Protein AF-A0A8I3MF14-F1 (afdb_monomer_lite)

Sequence (95 aa):
MAAVQLAPGQTFDGQRMYQHVRTWLPAYAAPHFIRIQDTLAITSTFKLVKSRLVREGFNVGVITDPLFVLDNQAKAFRPLTVDMYQAVCNGTWRL

Organism: Canis lupus familiaris (NCBI:txid9615)

Secondary structure (DSSP, 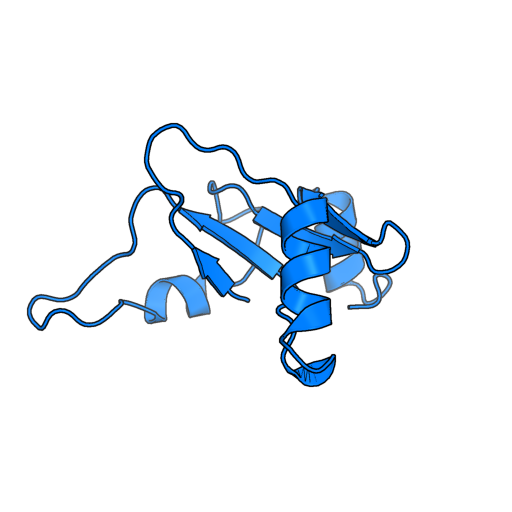8-state):
-EEE-PPTTPPP-HHHHHHHHHHHS-GGGS-SEEEE-S---B-TTS-B--HHHHHHTT-TTT--S-EEEEETTTTEEEE--HHHHHHHHTT-S--

pLDDT: mean 92.49, std 3.32, range [84.69, 97.25]

Radius of gyration: 13.84 Å; chains: 1; bounding box: 30×30×38 Å

InterPro domains:
  IPR045851 AMP-binding enzyme domain superfamily [G3DSA:3.30.300.30] (1-60)

Structure (mmCIF, N/CA/C/O backbone):
data_AF-A0A8I3MF14-F1
#
_entry.id   AF-A0A8I3MF14-F1
#
loop_
_atom_site.group_PDB
_atom_site.id
_atom_site.type_symbol
_atom_site.label_atom_id
_atom_site.label_alt_id
_atom_site.label_comp_id
_atom_site.label_asym_id
_atom_site.label_entity_id
_atom_site.label_seq_id
_atom_site.pdbx_PDB_ins_code
_atom_site.Cartn_x
_atom_site.Cartn_y
_atom_site.Cartn_z
_atom_site.occupancy
_atom_site.B_iso_or_equiv
_atom_site.auth_seq_id
_atom_site.auth_comp_id
_atom_site.auth_asym_id
_atom_site.auth_atom_id
_atom_site.pdbx_PDB_model_num
ATOM 1 N N . MET A 1 1 ? 5.139 -3.189 4.925 1.00 89.56 1 MET A N 1
ATOM 2 C CA . MET A 1 1 ? 3.797 -2.899 4.371 1.00 89.56 1 MET A CA 1
ATOM 3 C C . MET A 1 1 ? 3.164 -1.792 5.194 1.00 89.56 1 MET A C 1
ATOM 5 O O . MET A 1 1 ? 3.325 -1.814 6.410 1.00 89.56 1 MET A O 1
ATOM 9 N N . ALA A 1 2 ? 2.463 -0.859 4.555 1.00 93.12 2 ALA A N 1
ATOM 10 C CA . ALA A 1 2 ? 1.595 0.099 5.233 1.00 93.12 2 ALA A CA 1
ATOM 11 C C . ALA A 1 2 ? 0.127 -0.267 4.973 1.00 93.12 2 ALA A C 1
ATOM 13 O O . ALA A 1 2 ? -0.227 -0.629 3.853 1.00 93.12 2 ALA A O 1
ATOM 14 N N . ALA A 1 3 ? -0.706 -0.178 6.007 1.00 93.69 3 ALA A N 1
ATOM 15 C CA . ALA A 1 3 ? -2.155 -0.294 5.898 1.00 93.69 3 ALA A CA 1
ATOM 16 C C . ALA A 1 3 ? -2.762 1.080 6.179 1.00 93.69 3 ALA A C 1
ATOM 18 O O . ALA A 1 3 ? -2.395 1.716 7.170 1.00 93.69 3 ALA A O 1
ATOM 19 N N . VAL A 1 4 ? -3.635 1.550 5.294 1.00 94.12 4 VAL A N 1
ATOM 20 C CA . VAL A 1 4 ? -4.217 2.892 5.360 1.00 94.12 4 VAL A CA 1
ATOM 21 C C . VAL A 1 4 ? -5.717 2.833 5.113 1.00 94.12 4 VAL A C 1
ATOM 23 O O . VAL A 1 4 ? -6.205 1.991 4.364 1.00 94.12 4 VAL A O 1
ATOM 26 N N . GLN A 1 5 ? -6.436 3.757 5.736 1.00 94.56 5 GLN A N 1
ATOM 27 C CA . GLN A 1 5 ? -7.845 4.014 5.471 1.00 94.56 5 GLN A CA 1
ATOM 28 C C . GLN A 1 5 ? -7.946 5.328 4.702 1.00 94.56 5 GLN A C 1
ATOM 30 O O . GLN A 1 5 ? -7.308 6.316 5.074 1.00 94.56 5 GLN A O 1
ATOM 35 N N . LEU A 1 6 ? -8.710 5.334 3.612 1.00 94.50 6 LEU A N 1
ATOM 36 C CA . LEU A 1 6 ? -8.952 6.554 2.847 1.00 94.50 6 LEU A CA 1
ATOM 37 C C . LEU A 1 6 ? -10.011 7.409 3.537 1.00 94.50 6 LEU A C 1
ATOM 39 O O . LEU A 1 6 ? -10.913 6.901 4.203 1.00 94.50 6 LEU A O 1
ATOM 43 N N . ALA A 1 7 ? -9.915 8.723 3.341 1.00 93.56 7 ALA A N 1
ATOM 44 C CA . ALA A 1 7 ? -11.006 9.608 3.711 1.00 93.56 7 ALA A CA 1
ATOM 45 C C . ALA A 1 7 ? -12.262 9.272 2.876 1.00 93.56 7 ALA A C 1
ATOM 47 O O . ALA A 1 7 ? -12.129 8.864 1.716 1.00 93.56 7 ALA A O 1
ATOM 48 N N . PRO A 1 8 ? -13.475 9.452 3.430 1.00 92.06 8 PRO A N 1
ATOM 49 C CA . PRO A 1 8 ? -14.713 9.151 2.717 1.00 92.06 8 PRO A CA 1
ATOM 50 C C . PRO A 1 8 ? -14.786 9.846 1.350 1.00 92.06 8 PRO A C 1
ATOM 52 O O . PRO A 1 8 ? -14.472 11.029 1.234 1.00 92.06 8 PRO A O 1
ATOM 55 N N . GLY A 1 9 ? -15.200 9.105 0.318 1.00 92.19 9 GLY A N 1
ATOM 56 C CA . GLY A 1 9 ? -15.351 9.617 -1.051 1.00 92.19 9 GLY A CA 1
ATOM 57 C C . GLY A 1 9 ? -14.052 9.752 -1.855 1.00 92.19 9 GLY A C 1
ATOM 58 O O . GLY A 1 9 ? -14.109 10.135 -3.019 1.00 92.19 9 GLY A O 1
ATOM 59 N N . GLN A 1 10 ? -12.895 9.421 -1.275 1.00 93.50 10 GLN A N 1
ATOM 60 C CA . GLN A 1 10 ? -11.611 9.482 -1.972 1.00 93.50 10 GLN A CA 1
ATOM 61 C C . GLN A 1 10 ? -11.237 8.137 -2.598 1.00 93.50 10 GLN A C 1
ATOM 63 O O . GLN A 1 10 ? -11.456 7.074 -2.019 1.00 93.50 10 GLN A O 1
ATOM 68 N N . THR A 1 11 ? -10.585 8.194 -3.757 1.00 93.00 11 THR A N 1
ATOM 69 C CA . THR A 1 11 ? -9.970 7.038 -4.419 1.00 93.00 11 THR A CA 1
ATOM 70 C C . THR A 1 11 ? -8.458 7.042 -4.225 1.00 93.00 11 THR A C 1
ATOM 72 O O . THR A 1 11 ? -7.835 8.100 -4.118 1.00 93.00 11 THR A O 1
ATOM 75 N N . PHE A 1 12 ? -7.841 5.861 -4.205 1.00 95.38 12 PHE A N 1
ATOM 76 C CA . PHE A 1 12 ? -6.388 5.758 -4.100 1.00 95.38 12 PHE A CA 1
ATOM 77 C C . PHE A 1 12 ? -5.706 6.099 -5.432 1.00 95.38 12 PHE A C 1
ATOM 79 O O . PHE A 1 12 ? -5.964 5.455 -6.446 1.00 95.38 12 PHE A O 1
ATOM 86 N N . ASP A 1 13 ? -4.804 7.081 -5.410 1.00 96.12 13 ASP A N 1
ATOM 87 C CA . ASP A 1 13 ? -3.934 7.438 -6.535 1.00 96.12 13 ASP A CA 1
ATOM 88 C C . ASP A 1 13 ? -2.502 6.969 -6.246 1.00 96.12 13 ASP A C 1
ATOM 90 O O . ASP A 1 13 ? -1.772 7.547 -5.430 1.00 96.12 13 ASP A O 1
ATOM 94 N N . GLY A 1 14 ? -2.097 5.904 -6.935 1.00 96.25 14 GLY A N 1
ATOM 95 C CA . GLY A 1 14 ? -0.791 5.290 -6.745 1.00 96.25 14 GLY A CA 1
ATOM 96 C C . GLY A 1 14 ? 0.388 6.145 -7.214 1.00 96.25 14 GLY A C 1
ATOM 97 O O . GLY A 1 14 ? 1.478 6.019 -6.651 1.00 96.25 14 GLY A O 1
ATOM 98 N N . GLN A 1 15 ? 0.204 7.025 -8.201 1.00 97.25 15 GLN A N 1
ATOM 99 C CA . GLN A 1 15 ? 1.271 7.897 -8.698 1.00 97.25 15 GLN A CA 1
ATOM 100 C C . GLN A 1 15 ? 1.488 9.071 -7.743 1.00 97.25 15 GLN A C 1
ATOM 102 O O . GLN A 1 15 ? 2.626 9.370 -7.366 1.00 97.25 15 GLN A O 1
ATOM 107 N N . ARG A 1 16 ? 0.397 9.684 -7.271 1.00 96.56 16 ARG A N 1
ATOM 108 C CA . ARG A 1 16 ? 0.456 10.729 -6.245 1.00 96.56 16 ARG A CA 1
ATOM 109 C C . ARG A 1 16 ? 1.057 10.201 -4.944 1.00 96.56 16 ARG A C 1
ATOM 111 O O . ARG A 1 16 ? 1.896 10.872 -4.343 1.00 96.56 16 ARG A O 1
ATOM 118 N N . MET A 1 17 ? 0.678 8.989 -4.529 1.00 96.06 17 MET A N 1
ATOM 119 C CA . MET A 1 17 ? 1.248 8.354 -3.339 1.00 96.06 17 MET A CA 1
ATOM 120 C C . MET A 1 17 ? 2.750 8.084 -3.500 1.00 96.06 17 MET A C 1
ATOM 122 O O . MET A 1 17 ? 3.522 8.364 -2.584 1.00 96.06 17 MET A O 1
ATOM 126 N N . TYR A 1 18 ? 3.189 7.596 -4.667 1.00 96.62 18 TYR A N 1
ATOM 127 C CA . TYR A 1 18 ? 4.611 7.385 -4.956 1.00 96.62 18 TYR A CA 1
ATOM 128 C C . TYR A 1 18 ? 5.412 8.681 -4.828 1.00 96.62 18 TYR A C 1
ATOM 130 O O . TYR A 1 18 ? 6.428 8.712 -4.134 1.00 96.62 18 TYR A O 1
ATOM 138 N N . GLN A 1 19 ? 4.940 9.762 -5.453 1.00 96.81 19 GLN A N 1
ATOM 139 C CA . GLN A 1 19 ? 5.594 11.067 -5.372 1.00 96.81 19 GLN A CA 1
ATOM 140 C C . GLN A 1 19 ? 5.696 11.540 -3.923 1.00 96.81 19 GLN A C 1
ATOM 142 O O . GLN A 1 19 ? 6.783 11.886 -3.471 1.00 96.81 19 GLN A O 1
ATOM 147 N N . HIS A 1 20 ? 4.595 11.469 -3.173 1.00 96.19 20 HIS A N 1
ATOM 148 C CA . HIS A 1 20 ? 4.567 11.872 -1.772 1.00 96.19 20 HIS A CA 1
ATOM 149 C C . HIS A 1 20 ? 5.581 11.090 -0.925 1.00 96.19 20 HIS A C 1
ATOM 151 O O . HIS A 1 20 ? 6.393 11.686 -0.218 1.00 96.19 20 HIS A O 1
ATOM 157 N N . VAL A 1 21 ? 5.594 9.759 -1.044 1.00 95.38 21 VAL A N 1
ATOM 158 C CA . VAL A 1 21 ? 6.547 8.897 -0.333 1.00 95.38 21 VAL A CA 1
ATOM 159 C C . VAL A 1 21 ? 7.987 9.241 -0.706 1.00 95.38 21 VAL A C 1
ATOM 161 O O . VAL A 1 21 ? 8.821 9.366 0.179 1.00 95.38 21 VAL A O 1
ATOM 164 N N . ARG A 1 22 ? 8.299 9.435 -1.990 1.00 94.31 22 ARG A N 1
ATOM 165 C CA . ARG A 1 22 ? 9.672 9.717 -2.444 1.00 94.31 22 ARG A CA 1
ATOM 166 C C . ARG A 1 22 ? 10.161 11.115 -2.077 1.00 94.31 22 ARG A C 1
ATOM 168 O O . ARG A 1 22 ? 11.366 11.303 -1.954 1.00 94.31 22 ARG A O 1
ATOM 175 N N . THR A 1 23 ? 9.256 12.077 -1.917 1.00 96.94 23 THR A N 1
ATOM 176 C CA . THR A 1 23 ? 9.600 13.426 -1.454 1.00 96.94 23 THR A CA 1
ATOM 177 C C . THR A 1 23 ? 9.955 13.436 0.028 1.00 96.94 23 THR A C 1
ATOM 179 O O . THR A 1 23 ? 10.892 14.124 0.420 1.00 96.94 23 THR A O 1
ATOM 182 N N . TRP A 1 24 ? 9.217 12.685 0.848 1.00 96.62 24 TRP A N 1
ATOM 183 C CA . TRP A 1 24 ? 9.293 12.815 2.307 1.00 96.62 24 TRP A CA 1
ATOM 184 C C . TRP A 1 24 ? 10.008 11.666 3.012 1.00 96.62 24 TRP A C 1
ATOM 186 O O . TRP A 1 24 ? 10.418 11.827 4.160 1.00 96.62 24 TRP A O 1
ATOM 196 N N . LEU A 1 25 ? 10.170 10.516 2.355 1.00 95.56 25 LEU A N 1
ATOM 197 C CA . LEU A 1 25 ? 10.800 9.338 2.936 1.00 95.56 25 LEU A CA 1
ATOM 198 C C . LEU A 1 25 ? 12.058 8.938 2.158 1.00 95.56 25 LEU A C 1
ATOM 200 O O . LEU A 1 25 ? 12.050 8.894 0.924 1.00 95.56 25 LEU A O 1
ATOM 204 N N . PRO A 1 26 ? 13.140 8.569 2.864 1.00 95.06 26 PRO A N 1
ATOM 205 C CA . PRO A 1 26 ? 14.270 7.917 2.226 1.00 95.06 26 PRO A CA 1
ATOM 206 C C . PRO A 1 26 ? 13.848 6.555 1.662 1.00 95.06 26 PRO A C 1
ATOM 208 O O . PRO A 1 26 ? 12.897 5.929 2.134 1.00 95.06 26 PRO A O 1
ATOM 211 N N . ALA A 1 27 ? 14.595 6.059 0.673 1.00 90.62 27 ALA A N 1
ATOM 212 C CA . ALA A 1 27 ? 14.246 4.832 -0.046 1.00 90.62 27 ALA A CA 1
ATOM 213 C C . ALA A 1 27 ? 14.036 3.616 0.876 1.00 90.62 27 ALA A C 1
ATOM 215 O O . ALA A 1 27 ? 13.134 2.827 0.630 1.00 90.62 27 ALA A O 1
ATOM 216 N N . TYR A 1 28 ? 14.812 3.499 1.958 1.00 92.50 28 TYR A N 1
ATOM 217 C CA . TYR A 1 28 ? 14.694 2.395 2.918 1.00 92.50 28 TYR A CA 1
ATOM 218 C C . TYR A 1 28 ? 13.434 2.465 3.799 1.00 92.50 28 TYR A C 1
ATOM 220 O O . TYR A 1 28 ? 13.059 1.467 4.408 1.00 92.50 28 TYR A O 1
ATOM 228 N N . ALA A 1 29 ? 12.806 3.638 3.914 1.00 93.94 29 ALA A N 1
ATOM 229 C CA . ALA A 1 29 ? 11.595 3.843 4.708 1.00 93.94 29 ALA A CA 1
ATOM 230 C C . ALA A 1 29 ? 10.321 3.793 3.851 1.00 93.94 29 ALA A C 1
ATOM 232 O O . ALA A 1 29 ? 9.213 3.760 4.390 1.00 93.94 29 ALA A O 1
ATOM 233 N N . ALA A 1 30 ? 10.464 3.791 2.522 1.00 94.12 30 ALA A N 1
ATOM 234 C CA . ALA A 1 30 ? 9.341 3.689 1.610 1.00 94.12 30 ALA A CA 1
ATOM 235 C C . ALA A 1 30 ? 8.678 2.305 1.745 1.00 94.12 30 ALA A C 1
ATOM 237 O O . ALA A 1 30 ? 9.347 1.277 1.617 1.00 94.12 30 ALA A O 1
ATOM 238 N N . PRO A 1 31 ? 7.361 2.231 1.995 1.00 94.81 31 PRO A N 1
ATOM 239 C CA . PRO A 1 31 ? 6.678 0.950 2.035 1.00 94.81 31 PRO A CA 1
ATOM 240 C C . PRO A 1 31 ? 6.638 0.334 0.633 1.00 94.81 31 PRO A C 1
ATOM 242 O O . PRO A 1 31 ? 6.156 0.957 -0.306 1.00 94.81 31 PRO A O 1
ATOM 245 N N . HIS A 1 32 ? 7.057 -0.926 0.504 1.00 94.75 32 HIS A N 1
ATOM 246 C CA . HIS A 1 32 ? 6.917 -1.662 -0.760 1.00 94.75 32 HIS A CA 1
ATOM 247 C C . HIS A 1 32 ? 5.470 -2.064 -1.076 1.00 94.75 32 HIS A C 1
ATOM 249 O O . HIS A 1 32 ? 5.139 -2.305 -2.230 1.00 94.75 32 HIS A O 1
ATOM 255 N N . PHE A 1 33 ? 4.606 -2.130 -0.059 1.00 95.88 33 PHE A N 1
ATOM 256 C CA . PHE A 1 33 ? 3.203 -2.522 -0.200 1.00 95.88 33 PHE A CA 1
ATOM 257 C C . PHE A 1 33 ? 2.294 -1.553 0.545 1.00 95.88 33 PHE A C 1
ATOM 259 O O . PHE A 1 33 ? 2.578 -1.229 1.707 1.00 95.88 33 PHE A O 1
ATOM 266 N N . ILE A 1 34 ? 1.196 -1.163 -0.101 1.00 96.19 34 ILE A N 1
ATOM 267 C CA . ILE A 1 34 ? 0.119 -0.344 0.460 1.00 96.19 34 ILE A CA 1
ATOM 268 C C . ILE A 1 34 ? -1.179 -1.144 0.408 1.00 96.19 34 ILE A C 1
ATOM 270 O O . ILE A 1 34 ? -1.619 -1.534 -0.668 1.00 96.19 34 ILE A O 1
ATOM 274 N N . ARG A 1 35 ? -1.800 -1.365 1.564 1.00 95.44 35 ARG A N 1
ATOM 275 C CA . ARG A 1 35 ? -3.118 -1.992 1.687 1.00 95.44 35 ARG A CA 1
ATOM 276 C C . ARG A 1 35 ? -4.154 -0.939 2.053 1.00 95.44 35 ARG A C 1
ATOM 278 O O . ARG A 1 35 ? -3.956 -0.219 3.033 1.00 95.44 35 ARG A O 1
ATOM 285 N N . ILE A 1 36 ? -5.241 -0.867 1.294 1.00 95.31 36 ILE A N 1
ATOM 286 C CA . ILE A 1 36 ? -6.364 0.031 1.572 1.00 95.31 36 ILE A CA 1
ATOM 287 C C . ILE A 1 36 ? -7.427 -0.742 2.336 1.00 95.31 36 ILE A C 1
ATOM 289 O O . ILE A 1 36 ? -7.880 -1.772 1.859 1.00 95.31 36 ILE A O 1
ATOM 293 N N . GLN A 1 37 ? -7.818 -0.260 3.510 1.00 92.62 37 GLN A N 1
ATOM 294 C CA . GLN A 1 37 ? -8.839 -0.900 4.335 1.00 92.62 37 GLN A CA 1
ATOM 295 C C . GLN A 1 37 ? -9.980 0.069 4.618 1.00 92.62 37 GLN A C 1
ATOM 297 O O . GLN A 1 37 ? -9.740 1.253 4.857 1.00 92.62 37 GLN A O 1
ATOM 302 N N . ASP A 1 38 ? -11.205 -0.449 4.669 1.00 88.94 38 ASP A N 1
ATOM 303 C CA . ASP A 1 38 ? -12.379 0.353 5.028 1.00 88.94 38 ASP A CA 1
ATOM 304 C C . ASP A 1 38 ? -12.320 0.834 6.476 1.00 88.94 38 ASP A C 1
ATOM 306 O O . ASP A 1 38 ? -12.762 1.936 6.793 1.00 88.94 38 ASP A O 1
ATOM 310 N N . THR A 1 39 ? -11.758 0.010 7.364 1.00 87.00 39 THR A N 1
ATOM 311 C CA . THR A 1 39 ? -11.593 0.324 8.784 1.00 87.00 39 THR A CA 1
ATOM 312 C C . THR A 1 39 ? -10.277 -0.226 9.314 1.00 87.00 39 THR A C 1
ATOM 314 O O . THR A 1 39 ? -9.881 -1.358 9.027 1.00 87.00 39 THR A O 1
ATOM 317 N N . LEU A 1 40 ? -9.596 0.575 10.131 1.00 89.19 40 LEU A N 1
ATOM 318 C CA . LEU A 1 40 ? -8.456 0.112 10.910 1.00 89.19 40 LEU A CA 1
ATOM 319 C C . LEU A 1 40 ? -8.961 -0.445 12.241 1.00 89.19 40 LEU A C 1
ATOM 321 O O . LEU A 1 40 ? -9.586 0.266 13.025 1.00 89.19 40 LEU A O 1
ATOM 325 N N . ALA A 1 41 ? -8.693 -1.725 12.501 1.00 86.56 41 ALA A N 1
ATOM 326 C CA . ALA A 1 41 ? -9.119 -2.374 13.735 1.00 86.56 41 ALA A CA 1
ATOM 327 C C . ALA A 1 41 ? -8.399 -1.771 14.951 1.00 86.56 41 ALA A C 1
ATOM 329 O O . ALA A 1 41 ? -7.169 -1.661 14.973 1.00 86.56 41 ALA A O 1
ATOM 330 N N . ILE A 1 42 ? -9.173 -1.417 15.976 1.00 89.88 42 ILE A N 1
ATOM 331 C CA . ILE A 1 42 ? -8.703 -0.751 17.190 1.00 89.88 42 ILE A CA 1
ATOM 332 C C . ILE A 1 42 ? -9.108 -1.584 18.420 1.00 89.88 42 ILE A C 1
ATOM 334 O O . ILE A 1 42 ? -10.198 -2.150 18.465 1.00 89.88 42 ILE A O 1
ATOM 338 N N . THR A 1 43 ? -8.220 -1.703 19.409 1.00 88.75 43 THR A N 1
ATOM 339 C CA . THR A 1 43 ? -8.509 -2.351 20.700 1.00 88.75 43 THR A CA 1
ATOM 340 C C . THR A 1 43 ? -9.400 -1.476 21.585 1.00 88.75 43 THR A C 1
ATOM 342 O O . THR A 1 43 ? -9.525 -0.275 21.369 1.00 88.75 43 THR A O 1
ATOM 345 N N . SER A 1 44 ? -9.924 -2.033 22.681 1.00 89.56 44 SER A N 1
ATOM 346 C CA . SER A 1 44 ? -10.622 -1.261 23.728 1.00 89.56 44 SER A CA 1
ATOM 347 C C . SER A 1 44 ? -9.782 -0.126 24.336 1.00 89.56 44 SER A C 1
ATOM 349 O O . SER A 1 44 ? -10.324 0.821 24.890 1.00 89.56 44 SER A O 1
ATOM 351 N N . THR A 1 45 ? -8.455 -0.204 24.212 1.00 91.31 45 THR A N 1
ATOM 352 C CA . THR A 1 45 ? -7.489 0.815 24.656 1.00 91.31 45 THR A CA 1
ATOM 353 C C . THR A 1 45 ? -7.013 1.733 23.527 1.00 91.31 45 THR A C 1
ATOM 355 O O . THR A 1 45 ? -5.947 2.335 23.631 1.00 91.31 45 THR A O 1
ATOM 358 N N . PHE A 1 46 ? -7.775 1.830 22.437 1.00 86.12 46 PHE A N 1
ATOM 359 C CA . PHE A 1 46 ? -7.510 2.710 21.296 1.00 86.12 46 PHE A CA 1
ATOM 360 C C . PHE A 1 46 ? -6.189 2.444 20.547 1.00 86.12 46 PHE A C 1
ATOM 362 O O . PHE A 1 46 ? -5.679 3.308 19.835 1.00 86.12 46 PHE A O 1
ATOM 369 N N . LYS A 1 47 ? -5.628 1.230 20.656 1.00 86.25 47 LYS A N 1
ATOM 370 C CA . LYS A 1 47 ? -4.424 0.830 19.909 1.00 86.25 47 LYS A CA 1
ATOM 371 C C . LYS A 1 47 ? -4.796 0.124 18.613 1.00 86.25 47 LYS A C 1
ATOM 373 O O . LYS A 1 47 ? -5.700 -0.704 18.595 1.00 86.25 47 LYS A O 1
ATOM 378 N N . LEU A 1 48 ? -4.037 0.379 17.550 1.00 89.38 48 LEU A N 1
ATOM 379 C CA . LEU A 1 48 ? -4.185 -0.350 16.288 1.00 89.38 48 LEU A 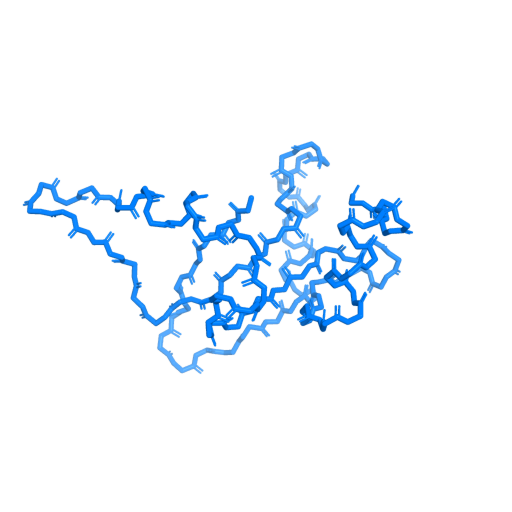CA 1
ATOM 380 C C . LEU A 1 48 ? -3.839 -1.835 16.464 1.00 89.38 48 LEU A C 1
ATOM 382 O O . LEU A 1 48 ? -2.762 -2.184 16.960 1.00 89.38 48 LEU A O 1
ATOM 386 N N . VAL A 1 49 ? -4.725 -2.713 15.999 1.00 88.06 49 VAL A N 1
ATOM 387 C CA . VAL A 1 49 ? -4.533 -4.166 16.019 1.00 88.06 49 VAL A CA 1
ATOM 388 C C . VAL A 1 49 ? -3.664 -4.581 14.831 1.00 88.06 49 VAL A C 1
ATOM 390 O O . VAL A 1 49 ? -4.137 -4.745 13.710 1.00 88.06 49 VAL A O 1
ATOM 393 N N . LYS A 1 50 ? -2.362 -4.772 15.076 1.00 87.75 50 LYS A N 1
ATOM 394 C CA . LYS A 1 50 ? -1.380 -5.116 14.028 1.00 87.75 50 LYS A CA 1
ATOM 395 C C . LYS A 1 50 ? -1.187 -6.619 13.813 1.00 87.75 50 LYS A C 1
ATOM 397 O O . LYS A 1 50 ? -0.709 -7.016 12.757 1.00 87.75 50 LYS A O 1
ATOM 402 N N . SER A 1 51 ? -1.544 -7.460 14.786 1.00 88.06 51 SER A N 1
ATOM 403 C CA . SER A 1 51 ? -1.290 -8.912 14.748 1.00 88.06 51 SER A CA 1
ATOM 404 C C . SER A 1 51 ? -1.935 -9.594 13.541 1.00 88.06 51 SER A C 1
ATOM 406 O O . SER A 1 51 ? -1.308 -10.433 12.897 1.00 88.06 51 SER A O 1
ATOM 408 N N . ARG A 1 52 ? -3.161 -9.184 13.198 1.00 85.81 52 ARG A N 1
ATOM 409 C CA . ARG A 1 52 ? -3.866 -9.634 11.995 1.00 85.81 52 ARG A CA 1
ATOM 410 C C . ARG A 1 52 ? -3.106 -9.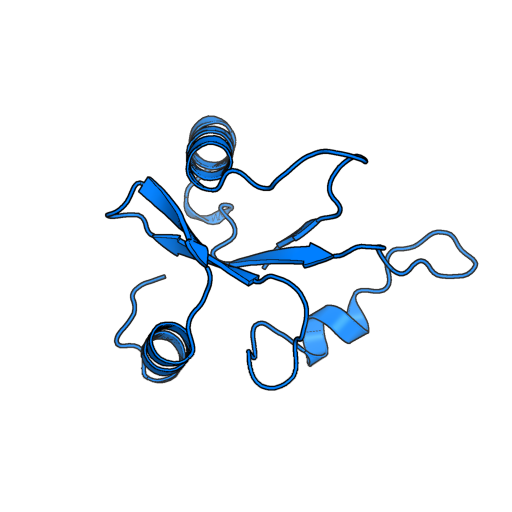256 10.722 1.00 85.81 52 ARG A C 1
ATOM 412 O O . ARG A 1 52 ? -2.836 -10.125 9.905 1.00 85.81 52 ARG A O 1
ATOM 419 N N . LEU A 1 53 ? -2.692 -7.994 10.599 1.00 88.06 53 LEU A N 1
ATOM 420 C CA . LEU A 1 53 ? -1.957 -7.491 9.433 1.00 88.06 53 LEU A CA 1
ATOM 421 C C . LEU A 1 53 ? -0.611 -8.195 9.245 1.00 88.06 53 LEU A C 1
ATOM 423 O O . LEU A 1 53 ? -0.224 -8.493 8.120 1.00 88.06 53 LEU A O 1
ATOM 427 N N . VAL A 1 54 ? 0.089 -8.486 10.344 1.00 88.38 54 VAL A N 1
ATOM 428 C CA . VAL A 1 54 ? 1.347 -9.243 10.311 1.00 88.38 54 VAL A CA 1
ATOM 429 C C . VAL A 1 54 ? 1.111 -10.677 9.839 1.00 88.38 54 VAL A C 1
ATOM 431 O O . VAL A 1 54 ? 1.880 -11.172 9.023 1.00 88.38 54 VAL A O 1
ATOM 434 N N . ARG A 1 55 ? 0.045 -11.334 10.317 1.00 88.44 55 ARG A N 1
ATOM 435 C CA . ARG A 1 55 ? -0.294 -12.710 9.923 1.00 88.44 55 ARG A CA 1
ATOM 436 C C . ARG A 1 55 ? -0.718 -12.814 8.458 1.00 88.44 55 ARG A C 1
ATOM 438 O O . ARG A 1 55 ? -0.327 -13.758 7.786 1.00 88.44 55 ARG A O 1
ATOM 445 N N . GLU A 1 56 ? -1.531 -11.876 7.984 1.00 89.88 56 GLU A N 1
ATOM 446 C CA . GLU A 1 56 ? -2.029 -11.864 6.602 1.00 89.88 56 GLU A CA 1
ATOM 447 C C . GLU A 1 56 ? -0.937 -11.453 5.600 1.00 89.88 56 GLU A C 1
ATOM 449 O O . GLU A 1 56 ? -0.914 -11.931 4.464 1.00 89.88 56 GLU A O 1
ATOM 454 N N . GLY A 1 57 ? -0.005 -10.589 6.017 1.00 90.69 57 GLY A N 1
ATOM 455 C CA . GLY A 1 57 ? 1.088 -10.123 5.171 1.00 90.69 57 GLY A CA 1
ATOM 456 C C . GLY A 1 57 ? 0.571 -9.408 3.920 1.00 90.69 57 GLY A C 1
ATOM 457 O O . GLY A 1 57 ? -0.279 -8.527 4.015 1.00 90.69 57 GLY A O 1
ATOM 458 N N . PHE A 1 58 ? 1.097 -9.787 2.754 1.00 91.19 58 PHE A N 1
ATOM 459 C CA . PHE A 1 58 ? 0.673 -9.303 1.431 1.00 91.19 58 PHE A CA 1
ATOM 460 C C . PHE A 1 58 ? 0.070 -10.436 0.572 1.00 91.19 58 PHE A C 1
ATOM 462 O O . PHE A 1 58 ? 0.095 -10.380 -0.655 1.00 91.19 58 PHE A O 1
ATOM 469 N N . ASN A 1 59 ? -0.431 -11.501 1.208 1.00 90.12 59 ASN A N 1
ATOM 470 C CA . ASN A 1 59 ? -0.944 -12.673 0.507 1.00 90.12 59 ASN A CA 1
ATOM 471 C C . ASN A 1 59 ? -2.297 -12.384 -0.168 1.00 90.12 59 ASN A C 1
ATOM 473 O O . ASN A 1 59 ? -3.324 -12.292 0.504 1.00 90.12 59 ASN A O 1
ATOM 477 N N . VAL A 1 60 ? -2.296 -12.311 -1.501 1.00 89.19 60 VAL A N 1
ATOM 478 C CA . VAL A 1 60 ? -3.492 -12.058 -2.328 1.00 89.19 60 VAL A CA 1
ATOM 479 C C . VAL A 1 60 ? -4.565 -13.150 -2.229 1.00 89.19 60 VAL A C 1
ATOM 481 O O . VAL A 1 60 ? -5.716 -12.893 -2.550 1.00 89.19 60 VAL A O 1
ATOM 484 N N . GLY A 1 61 ? -4.220 -14.360 -1.773 1.00 86.69 61 GLY A N 1
ATOM 485 C CA . GLY A 1 61 ? -5.186 -15.442 -1.540 1.00 86.69 61 GLY A CA 1
ATOM 486 C C . GLY A 1 61 ? -5.904 -15.359 -0.189 1.00 86.69 61 GLY A C 1
ATOM 487 O O . GLY A 1 61 ? -6.909 -16.032 0.013 1.00 86.69 61 GLY A O 1
ATOM 488 N N . VAL A 1 62 ? -5.390 -14.549 0.742 1.00 87.44 62 VAL A N 1
ATOM 489 C CA . VAL A 1 62 ? -5.966 -14.354 2.086 1.00 87.44 62 VAL A CA 1
ATOM 490 C C . VAL A 1 62 ? -6.621 -12.977 2.208 1.00 87.44 62 VAL A C 1
ATOM 492 O O . VAL A 1 62 ? -7.592 -12.810 2.944 1.00 87.44 62 VAL A O 1
ATOM 495 N N . ILE A 1 63 ? -6.083 -11.980 1.506 1.00 88.62 63 ILE A N 1
ATOM 496 C CA . ILE A 1 63 ? -6.496 -10.582 1.601 1.00 88.62 63 ILE A CA 1
ATOM 497 C C . ILE A 1 63 ? -7.508 -10.266 0.503 1.00 88.62 63 ILE A C 1
ATOM 499 O O . ILE A 1 63 ? -7.202 -10.373 -0.678 1.00 88.62 63 ILE A O 1
ATOM 503 N N . THR A 1 64 ? -8.691 -9.809 0.904 1.00 87.38 64 THR A N 1
ATOM 504 C CA . THR A 1 64 ? -9.738 -9.305 -0.001 1.00 87.38 64 THR A CA 1
ATOM 505 C C . THR A 1 64 ? -9.616 -7.808 -0.282 1.00 87.38 64 THR A C 1
ATOM 507 O O . THR A 1 64 ? -10.203 -7.299 -1.231 1.00 87.38 64 THR A O 1
ATOM 510 N N . ASP A 1 65 ? -8.877 -7.101 0.569 1.00 92.06 65 ASP A N 1
ATOM 511 C CA . ASP A 1 65 ? -8.696 -5.655 0.505 1.00 92.06 65 ASP A CA 1
ATOM 512 C C . ASP A 1 65 ? -7.817 -5.247 -0.695 1.00 92.06 65 ASP A C 1
ATOM 514 O O . ASP A 1 65 ? -6.859 -5.961 -1.016 1.00 92.06 65 ASP A O 1
ATOM 518 N N . PRO A 1 66 ? -8.045 -4.070 -1.315 1.00 94.25 66 PRO A N 1
ATOM 519 C CA . PRO A 1 66 ? -7.173 -3.562 -2.366 1.00 94.25 66 PRO A CA 1
ATOM 520 C C . PRO A 1 66 ? -5.723 -3.432 -1.887 1.00 94.25 66 PRO A C 1
ATOM 522 O O . PRO A 1 66 ? -5.412 -2.712 -0.931 1.00 94.25 66 PRO A O 1
ATOM 525 N N . LEU A 1 67 ? -4.824 -4.122 -2.583 1.00 95.44 67 LEU A N 1
ATOM 526 C CA . LEU A 1 67 ? -3.406 -4.186 -2.264 1.00 95.44 67 LEU A CA 1
ATOM 527 C C . LEU A 1 67 ? -2.594 -3.678 -3.450 1.00 95.44 67 LEU A C 1
ATOM 529 O O . LEU A 1 67 ? -2.838 -4.058 -4.593 1.00 95.44 67 LEU A O 1
ATOM 533 N N . PHE A 1 68 ? -1.621 -2.821 -3.170 1.00 96.44 68 PHE A N 1
ATOM 534 C CA . PHE A 1 68 ? -0.772 -2.190 -4.168 1.00 96.44 68 PHE A CA 1
ATOM 535 C C . PHE A 1 68 ? 0.699 -2.446 -3.852 1.00 96.44 68 PHE A C 1
ATOM 537 O O . PHE A 1 68 ? 1.089 -2.485 -2.683 1.00 96.44 68 PHE A O 1
ATOM 544 N N . VAL A 1 69 ? 1.520 -2.572 -4.890 1.00 96.31 69 VAL A N 1
ATOM 545 C CA . VAL A 1 69 ? 2.971 -2.763 -4.802 1.00 96.31 69 VAL A CA 1
ATOM 546 C C . VAL A 1 69 ? 3.713 -1.587 -5.424 1.00 96.31 69 VAL A C 1
ATOM 548 O O . VAL A 1 69 ? 3.252 -0.981 -6.393 1.00 96.31 69 VAL A O 1
ATOM 551 N N . LEU A 1 70 ? 4.855 -1.249 -4.835 1.00 95.56 70 LEU A N 1
ATOM 552 C CA . LEU A 1 70 ? 5.771 -0.234 -5.329 1.00 95.56 70 LEU A CA 1
ATOM 553 C C . LEU A 1 70 ? 6.397 -0.685 -6.655 1.00 95.56 70 LEU A C 1
ATOM 555 O O . LEU A 1 70 ? 7.117 -1.681 -6.701 1.00 95.56 70 LEU A O 1
ATOM 559 N N . ASP A 1 71 ? 6.166 0.087 -7.713 1.00 94.88 71 ASP A N 1
ATOM 560 C CA . ASP A 1 71 ? 6.818 -0.075 -9.008 1.00 94.88 71 ASP A CA 1
ATOM 561 C C . ASP A 1 71 ? 7.672 1.170 -9.286 1.00 94.88 71 ASP A C 1
ATOM 563 O O . ASP A 1 71 ? 7.182 2.231 -9.686 1.00 94.88 71 ASP A O 1
ATOM 567 N N . ASN A 1 72 ? 8.977 1.049 -9.034 1.00 91.44 72 ASN A N 1
ATOM 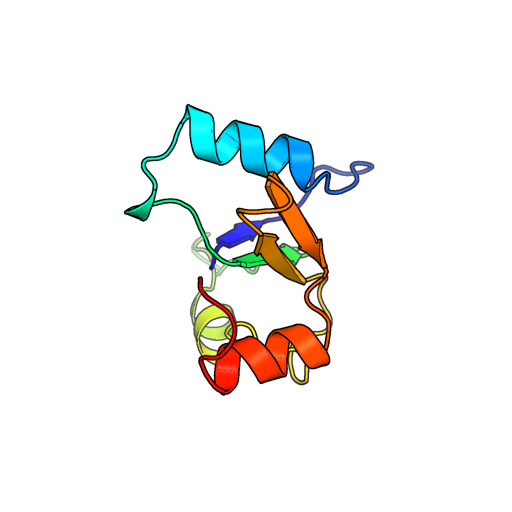568 C CA . ASN A 1 72 ? 9.929 2.141 -9.245 1.00 91.44 72 ASN A CA 1
ATOM 569 C C . ASN A 1 72 ? 10.116 2.481 -10.734 1.00 91.44 72 ASN A C 1
ATOM 571 O O . ASN A 1 72 ? 10.487 3.614 -11.046 1.00 91.44 72 ASN A O 1
ATOM 575 N N . GLN A 1 73 ? 9.861 1.534 -11.646 1.00 92.25 73 GLN A N 1
ATOM 576 C CA . GLN A 1 73 ? 9.954 1.775 -13.088 1.00 92.25 73 GLN A CA 1
ATOM 577 C C . GLN A 1 73 ? 8.759 2.603 -13.560 1.00 92.25 73 GLN A C 1
ATOM 579 O O . GLN A 1 73 ? 8.937 3.627 -14.219 1.00 92.25 73 GLN A O 1
ATOM 584 N N . ALA A 1 74 ? 7.552 2.213 -13.144 1.00 93.69 74 ALA A N 1
ATOM 585 C CA . ALA A 1 74 ? 6.324 2.952 -13.427 1.00 93.69 74 ALA A CA 1
ATOM 586 C C . ALA A 1 74 ? 6.163 4.225 -12.574 1.00 93.69 74 ALA A C 1
ATOM 588 O O . ALA A 1 74 ? 5.273 5.029 -12.844 1.00 93.69 74 ALA A O 1
ATOM 589 N N . LYS A 1 75 ? 7.009 4.419 -11.550 1.00 95.31 75 LYS A N 1
ATOM 590 C CA . LYS A 1 75 ? 6.934 5.526 -10.580 1.00 95.31 75 LYS A CA 1
ATOM 591 C C . LYS A 1 75 ? 5.544 5.641 -9.941 1.00 95.31 75 LYS A C 1
ATOM 593 O O . LYS A 1 75 ? 5.001 6.738 -9.797 1.00 95.31 75 LYS A O 1
ATOM 598 N N . ALA A 1 76 ? 4.966 4.498 -9.580 1.00 97.12 76 ALA A N 1
ATOM 599 C CA . ALA A 1 76 ? 3.617 4.411 -9.038 1.00 97.12 76 ALA A CA 1
ATOM 600 C C . ALA A 1 76 ? 3.452 3.199 -8.114 1.00 97.12 76 ALA A C 1
ATOM 602 O O . ALA A 1 76 ? 4.176 2.209 -8.214 1.00 97.12 76 ALA A O 1
ATOM 603 N N . PHE A 1 77 ? 2.449 3.261 -7.241 1.00 96.94 77 PHE A N 1
ATOM 604 C CA . PHE A 1 77 ? 1.890 2.076 -6.597 1.00 96.94 77 PHE A CA 1
ATOM 605 C C . PHE A 1 77 ? 0.842 1.435 -7.510 1.00 96.94 77 PHE A C 1
ATOM 607 O O . PHE A 1 77 ? -0.153 2.074 -7.852 1.00 96.94 77 PHE A O 1
ATOM 614 N N . ARG A 1 78 ? 1.054 0.180 -7.911 1.00 95.94 78 ARG A N 1
ATOM 615 C CA . ARG A 1 78 ? 0.174 -0.544 -8.845 1.00 95.94 78 ARG A CA 1
ATOM 616 C C . ARG A 1 78 ? -0.607 -1.642 -8.129 1.00 95.94 78 ARG A C 1
ATOM 618 O O . ARG A 1 78 ? -0.043 -2.229 -7.208 1.00 95.94 78 ARG A O 1
ATOM 625 N N . PRO A 1 79 ? -1.857 -1.941 -8.533 1.00 95.44 79 PRO A N 1
ATOM 626 C CA . PRO A 1 79 ? -2.600 -3.070 -7.981 1.00 95.44 79 PRO A CA 1
ATOM 627 C C . PRO A 1 79 ? -1.769 -4.352 -8.054 1.00 95.44 79 PRO A C 1
ATOM 629 O O . PRO A 1 79 ? -1.208 -4.664 -9.105 1.00 95.44 79 PRO A O 1
ATOM 632 N N . LEU A 1 80 ? -1.667 -5.070 -6.938 1.00 94.69 80 LEU A N 1
ATOM 633 C CA . LEU A 1 80 ? -0.924 -6.317 -6.866 1.00 94.69 80 LEU A CA 1
ATOM 634 C C . LEU A 1 80 ? -1.753 -7.426 -7.519 1.00 94.69 80 LEU A C 1
ATOM 636 O O . LEU A 1 80 ? -2.739 -7.890 -6.950 1.00 94.69 80 LEU A O 1
ATOM 640 N N . THR A 1 81 ? -1.355 -7.845 -8.717 1.00 92.88 81 THR A N 1
ATOM 641 C CA . THR A 1 81 ? -1.965 -8.993 -9.396 1.00 92.88 81 THR A CA 1
ATOM 642 C C . THR A 1 81 ? -1.392 -10.309 -8.871 1.00 92.88 81 THR A C 1
ATOM 644 O O . THR A 1 81 ? -0.339 -10.335 -8.228 1.00 92.88 81 THR A O 1
ATOM 647 N N . VAL A 1 82 ? -2.065 -11.423 -9.170 1.00 91.44 82 VAL A N 1
ATOM 648 C CA . VAL A 1 82 ? -1.590 -12.767 -8.801 1.00 91.44 82 VAL A CA 1
ATOM 649 C C . VAL A 1 82 ? -0.216 -13.059 -9.413 1.00 91.44 82 VAL A C 1
ATOM 651 O O . VAL A 1 82 ? 0.658 -13.566 -8.714 1.00 91.44 82 VAL A O 1
ATOM 654 N N . ASP A 1 83 ? 0.018 -12.662 -10.666 1.00 92.38 83 ASP A N 1
ATOM 655 C CA . ASP A 1 83 ? 1.310 -12.857 -11.338 1.00 92.38 83 ASP A CA 1
ATOM 656 C C . ASP A 1 83 ? 2.430 -12.056 -10.662 1.00 92.38 83 ASP A C 1
ATOM 658 O O . ASP A 1 83 ? 3.526 -12.567 -10.429 1.00 92.38 83 ASP A O 1
ATOM 662 N N . MET A 1 84 ? 2.152 -10.800 -10.286 1.00 93.38 84 MET A N 1
ATOM 663 C CA . MET A 1 84 ? 3.109 -9.961 -9.558 1.00 93.38 84 MET A CA 1
ATOM 664 C C . MET A 1 84 ? 3.393 -10.530 -8.167 1.00 93.38 84 MET A C 1
ATOM 666 O O . MET A 1 84 ? 4.543 -10.555 -7.738 1.00 93.38 84 MET A O 1
ATOM 670 N N . TYR A 1 85 ? 2.366 -11.025 -7.474 1.00 94.00 85 TYR A N 1
ATOM 671 C CA . TYR A 1 85 ? 2.522 -11.703 -6.190 1.00 94.00 85 TYR A CA 1
ATOM 672 C C . TYR A 1 85 ? 3.435 -12.930 -6.311 1.00 94.00 85 TYR A C 1
ATOM 674 O O . TYR A 1 85 ? 4.391 -13.058 -5.546 1.00 94.00 85 TYR A O 1
ATOM 682 N N . GLN A 1 86 ? 3.202 -13.789 -7.306 1.00 94.44 86 GLN A N 1
ATOM 683 C CA . GLN A 1 86 ? 4.058 -14.946 -7.570 1.00 94.44 86 GLN A CA 1
ATOM 684 C C . GLN A 1 86 ? 5.493 -14.525 -7.904 1.00 94.44 86 GLN A C 1
ATOM 686 O O . GLN A 1 86 ? 6.436 -15.107 -7.374 1.00 94.44 86 GLN A O 1
ATOM 691 N N . ALA A 1 87 ? 5.678 -13.481 -8.717 1.00 94.00 87 ALA A N 1
ATOM 692 C CA . ALA A 1 87 ? 6.999 -12.947 -9.041 1.00 94.00 87 ALA A CA 1
ATOM 693 C C . ALA A 1 87 ? 7.745 -12.423 -7.800 1.00 94.00 87 ALA A C 1
ATOM 695 O O . ALA A 1 87 ? 8.951 -12.631 -7.667 1.00 94.00 87 ALA A O 1
ATOM 696 N N . VAL A 1 88 ? 7.039 -11.782 -6.862 1.00 93.88 88 VAL A N 1
ATOM 697 C CA . VAL A 1 88 ? 7.604 -11.376 -5.566 1.00 93.88 88 VAL A CA 1
ATOM 698 C C . VAL A 1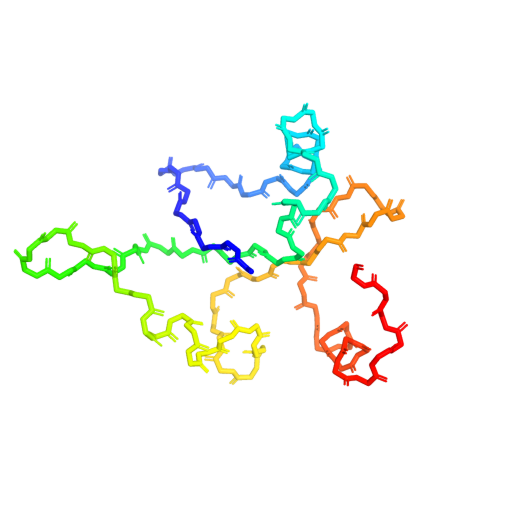 88 ? 8.008 -12.598 -4.743 1.00 93.88 88 VAL A C 1
ATOM 700 O O . VAL A 1 88 ? 9.132 -12.647 -4.248 1.00 93.88 88 VAL A O 1
ATOM 703 N N . CYS A 1 89 ? 7.131 -13.595 -4.610 1.00 92.75 89 CYS A N 1
ATOM 704 C CA . CYS A 1 89 ? 7.418 -14.811 -3.844 1.00 92.75 89 CYS A CA 1
ATOM 705 C C . CYS A 1 89 ? 8.586 -15.620 -4.425 1.00 92.75 89 CYS A C 1
ATOM 707 O O . CYS A 1 89 ? 9.375 -16.178 -3.667 1.00 92.75 89 CYS A O 1
ATOM 709 N N . ASN A 1 90 ? 8.727 -15.635 -5.750 1.00 94.50 90 ASN A N 1
ATOM 710 C CA . ASN A 1 90 ? 9.809 -16.317 -6.459 1.00 94.50 90 ASN A CA 1
ATOM 711 C C . ASN A 1 90 ? 11.103 -15.484 -6.531 1.00 94.50 90 ASN A C 1
ATOM 713 O O . ASN A 1 90 ? 12.103 -15.956 -7.066 1.00 94.50 90 ASN A O 1
ATOM 717 N N . GLY A 1 91 ? 11.095 -14.242 -6.033 1.00 91.88 91 GLY A N 1
ATOM 718 C CA . GLY A 1 91 ? 12.253 -13.344 -6.050 1.00 91.88 91 GLY A CA 1
ATOM 719 C C . GLY A 1 91 ? 12.594 -12.750 -7.422 1.00 91.88 91 GLY A C 1
ATOM 720 O O . GLY A 1 91 ? 13.644 -12.129 -7.573 1.00 91.88 91 GLY A O 1
ATOM 721 N N . THR A 1 92 ? 11.728 -12.911 -8.426 1.00 93.25 92 THR A N 1
ATOM 722 C CA . THR A 1 92 ? 11.912 -12.330 -9.766 1.00 93.25 92 THR A CA 1
ATOM 723 C C . THR A 1 92 ? 11.422 -10.883 -9.848 1.00 93.25 92 THR A C 1
ATOM 725 O O . THR A 1 92 ? 11.796 -10.161 -10.771 1.00 93.25 92 THR A O 1
ATOM 728 N N . TRP A 1 93 ? 10.611 -10.434 -8.885 1.00 89.62 93 TRP A N 1
ATOM 729 C CA . TRP A 1 93 ? 10.239 -9.029 -8.711 1.00 89.62 93 TRP A CA 1
ATOM 730 C C . TRP A 1 93 ? 11.164 -8.340 -7.705 1.00 89.62 93 TRP A C 1
ATOM 732 O O . TRP A 1 93 ? 11.259 -8.747 -6.546 1.00 89.62 93 TRP A O 1
ATOM 742 N N . ARG A 1 94 ? 11.816 -7.253 -8.128 1.00 85.81 94 ARG A N 1
ATOM 743 C CA . ARG A 1 94 ? 12.694 -6.462 -7.260 1.00 85.81 94 ARG A CA 1
ATOM 744 C C . ARG A 1 94 ? 11.879 -5.425 -6.487 1.00 85.81 94 ARG A C 1
ATOM 746 O O . ARG A 1 94 ? 11.336 -4.503 -7.093 1.00 85.81 94 ARG A O 1
ATOM 753 N N . LEU A 1 95 ? 11.814 -5.592 -5.167 1.00 84.69 95 LEU A N 1
ATOM 754 C CA . LEU A 1 95 ? 11.173 -4.653 -4.242 1.00 84.69 95 LEU A CA 1
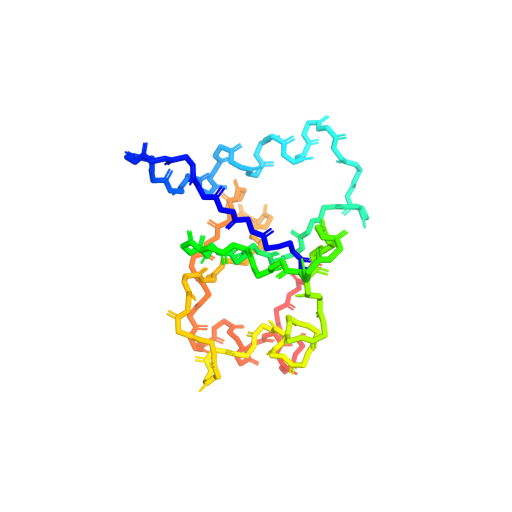ATOM 755 C C . LEU A 1 95 ? 12.057 -3.429 -3.980 1.00 84.69 95 LEU A C 1
ATOM 757 O O . LEU A 1 95 ? 13.288 -3.595 -3.819 1.00 84.69 95 LEU A O 1
#

Foldseek 3Di:
DDEDEDDPPDDDWFLVVLVVCVVPHDPVPRDQKYWYDNDFDADPVRDGDCPVCVVCPQDPVRDPTFMWGDDVPVSTTHTCDPVNVVCVVVVVDDD